Protein AF-A0A357D0H6-F1 (afdb_monomer)

Mean predicted aligned error: 4.0 Å

Solvent-accessible surface area (backbone atoms only — not comparable to full-atom values): 5243 Å² total; per-residue (Å²): 128,82,96,73,87,87,87,87,82,91,67,77,46,71,71,53,58,77,32,83,90,77,74,43,44,32,45,52,37,48,43,71,28,77,64,31,69,70,56,77,44,54,87,74,87,38,84,43,77,75,75,89,73,64,61,32,39,67,57,18,52,54,41,72,75,36,98,70,76,90,78,77,31,52,45,98,93,40,81,83

Foldseek 3Di:
DPPDDDDDDPDQWQQQAQDPVVRGGSVCQQAPNWQRDQQADLPPDTPDVDDPDHRSHPNNVVCVPDPHDDDWTAHPNDID

Structure (mmCIF, N/CA/C/O backbone):
data_AF-A0A357D0H6-F1
#
_entry.id   AF-A0A357D0H6-F1
#
loop_
_atom_site.group_PDB
_atom_site.id
_atom_site.type_symbol
_atom_site.label_atom_id
_atom_site.label_alt_id
_atom_site.label_comp_id
_atom_site.label_asym_id
_atom_site.label_entity_id
_atom_site.label_seq_id
_atom_site.pdbx_PDB_ins_code
_atom_site.Cartn_x
_atom_site.Cartn_y
_atom_site.Cartn_z
_atom_site.occupancy
_atom_site.B_iso_or_equiv
_atom_site.auth_seq_id
_atom_site.auth_comp_id
_atom_site.auth_asym_id
_atom_site.auth_atom_id
_atom_site.pdbx_PDB_model_num
ATOM 1 N N . LYS A 1 1 ? -17.960 10.975 18.715 1.00 53.34 1 LYS A N 1
ATOM 2 C CA . LYS A 1 1 ? -17.510 11.225 17.328 1.00 53.34 1 LYS A CA 1
ATOM 3 C C . LYS A 1 1 ? -16.530 10.115 17.028 1.00 53.34 1 LYS A C 1
ATOM 5 O O . LYS A 1 1 ? -15.673 9.898 17.875 1.00 53.34 1 LYS A O 1
ATOM 10 N N . ASP A 1 2 ? -16.719 9.383 15.943 1.00 80.31 2 ASP A N 1
ATOM 11 C CA . ASP A 1 2 ? -15.895 8.213 15.648 1.00 80.31 2 ASP A CA 1
ATOM 12 C C . ASP A 1 2 ? -14.444 8.679 15.444 1.00 80.31 2 ASP A C 1
ATOM 14 O O . ASP A 1 2 ? -14.209 9.678 14.762 1.00 80.31 2 ASP A O 1
ATOM 18 N N . ASN A 1 3 ? -13.486 8.048 16.132 1.00 91.94 3 ASN A N 1
ATOM 19 C CA . ASN A 1 3 ? -12.069 8.439 16.135 1.00 91.94 3 ASN A CA 1
ATOM 20 C C . ASN A 1 3 ? -11.389 8.000 14.827 1.00 91.94 3 ASN A C 1
ATOM 22 O O . ASN A 1 3 ? -10.502 7.152 14.828 1.00 91.94 3 ASN A O 1
ATOM 26 N N . ILE A 1 4 ? -11.851 8.561 13.713 1.00 94.94 4 ILE A N 1
ATOM 27 C CA . ILE A 1 4 ? -11.434 8.223 12.352 1.00 94.94 4 ILE A CA 1
ATOM 28 C C . ILE A 1 4 ? -10.499 9.318 11.835 1.00 94.94 4 ILE A C 1
ATOM 30 O O . ILE A 1 4 ? -10.744 10.507 12.053 1.00 94.94 4 ILE A O 1
ATOM 34 N N . MET A 1 5 ? -9.437 8.918 11.135 1.00 96.06 5 MET A N 1
ATOM 35 C CA . MET A 1 5 ? -8.551 9.824 10.403 1.00 96.06 5 MET A CA 1
ATOM 36 C C . MET A 1 5 ? -8.541 9.457 8.922 1.00 96.06 5 MET A C 1
ATOM 38 O O . MET A 1 5 ? -8.385 8.289 8.578 1.00 96.06 5 MET A O 1
ATOM 42 N N . GLU A 1 6 ? -8.661 10.466 8.062 1.00 96.38 6 GLU A N 1
ATOM 43 C CA . GLU A 1 6 ? -8.631 10.327 6.606 1.00 96.38 6 GLU A CA 1
ATOM 44 C C . GLU A 1 6 ? -7.466 11.139 6.032 1.00 96.38 6 GLU A C 1
ATOM 46 O O . GLU A 1 6 ? -7.188 12.254 6.484 1.00 96.38 6 GLU A O 1
ATOM 51 N N . ILE A 1 7 ? -6.764 10.559 5.057 1.00 97.44 7 ILE A N 1
ATOM 52 C CA . ILE A 1 7 ? -5.635 11.180 4.364 1.00 97.44 7 ILE A CA 1
ATOM 53 C C . ILE A 1 7 ? -5.854 11.005 2.862 1.00 97.44 7 ILE A C 1
ATOM 55 O O . ILE A 1 7 ? -5.987 9.880 2.387 1.00 97.44 7 ILE A O 1
ATOM 59 N N . GLU A 1 8 ? -5.832 12.116 2.128 1.00 97.75 8 GLU A N 1
ATOM 60 C CA . GLU A 1 8 ? -5.936 12.149 0.668 1.00 97.75 8 GLU A CA 1
ATOM 61 C C . GLU A 1 8 ? -4.672 12.772 0.060 1.00 97.75 8 GLU A C 1
ATOM 63 O O . GLU A 1 8 ? -4.144 13.770 0.562 1.00 97.75 8 GLU A O 1
ATOM 68 N N . ASP A 1 9 ? -4.192 12.187 -1.038 1.00 97.25 9 ASP A N 1
ATOM 69 C CA . ASP A 1 9 ? -3.126 12.749 -1.859 1.00 97.25 9 ASP A CA 1
ATOM 70 C C . ASP A 1 9 ? -3.454 12.651 -3.356 1.00 97.25 9 ASP A C 1
ATOM 72 O O . ASP A 1 9 ? -4.250 11.822 -3.793 1.00 97.25 9 ASP A O 1
ATOM 76 N N . PHE A 1 10 ? -2.812 13.511 -4.150 1.00 96.06 10 PHE A N 1
ATOM 77 C CA . PHE A 1 10 ? -2.940 13.552 -5.614 1.00 96.06 10 PHE A CA 1
ATOM 78 C C . PHE A 1 10 ? -1.694 12.983 -6.307 1.00 96.06 10 PHE A C 1
ATOM 80 O O . PHE A 1 10 ? -1.268 13.456 -7.363 1.00 96.06 10 PHE A O 1
ATOM 87 N N . GLY A 1 11 ? -1.042 12.016 -5.664 1.00 95.38 11 GLY A N 1
ATOM 88 C CA . GLY A 1 11 ? 0.146 11.352 -6.161 1.00 95.38 11 GLY A CA 1
ATOM 89 C C . GLY A 1 11 ? -0.161 10.328 -7.252 1.00 95.38 11 GLY A C 1
ATOM 90 O O . GLY A 1 11 ? -1.203 10.316 -7.899 1.00 95.38 11 GLY A O 1
ATOM 91 N N . ARG A 1 12 ? 0.790 9.416 -7.465 1.00 94.44 12 ARG A N 1
ATOM 92 C CA . ARG A 1 12 ? 0.692 8.378 -8.509 1.00 94.44 12 ARG A CA 1
ATOM 93 C C . ARG A 1 12 ? -0.333 7.277 -8.198 1.00 94.44 12 ARG A C 1
ATOM 95 O O . ARG A 1 12 ? -0.569 6.442 -9.066 1.00 94.44 12 ARG A O 1
ATOM 102 N N . GLY A 1 13 ? -0.858 7.236 -6.972 1.00 95.06 13 GLY A N 1
ATOM 103 C CA . GLY A 1 13 ? -1.614 6.111 -6.423 1.00 95.06 13 GLY A CA 1
ATOM 104 C C . GLY A 1 13 ? -0.721 4.933 -6.017 1.00 95.06 13 GLY A C 1
ATOM 105 O O . GLY A 1 13 ? 0.350 4.700 -6.587 1.00 95.06 13 GLY A O 1
ATOM 106 N N . VAL A 1 14 ? -1.164 4.171 -5.023 1.00 94.56 14 VAL A N 1
ATOM 107 C CA . VAL A 1 14 ? -0.509 2.943 -4.558 1.00 94.56 14 VAL A CA 1
ATOM 108 C C . VAL A 1 14 ? -0.815 1.818 -5.556 1.00 94.56 14 VAL A C 1
ATOM 110 O O . VAL A 1 14 ? -1.964 1.670 -5.964 1.00 94.56 14 VAL A O 1
ATOM 113 N N . PRO A 1 15 ? 0.178 1.027 -6.004 1.00 92.50 15 PRO A N 1
ATOM 114 C CA . PRO A 1 15 ? -0.091 -0.100 -6.891 1.00 92.50 15 PRO A CA 1
ATOM 115 C C . PRO A 1 15 ? -0.840 -1.186 -6.122 1.00 92.50 15 PRO A C 1
ATOM 117 O O . PRO A 1 15 ? -0.337 -1.666 -5.112 1.00 92.50 15 PRO A O 1
ATOM 120 N N . LEU A 1 16 ? -2.016 -1.585 -6.610 1.00 93.94 16 LEU A N 1
ATOM 121 C CA . LEU A 1 16 ? -2.839 -2.635 -5.988 1.00 93.94 16 LEU A CA 1
ATOM 122 C C . LEU A 1 16 ? -3.004 -3.882 -6.874 1.00 93.94 16 LEU A C 1
ATOM 124 O O . LEU A 1 16 ? -3.447 -4.926 -6.397 1.00 93.94 16 LEU A O 1
ATOM 128 N N . ASP A 1 17 ? -2.590 -3.798 -8.141 1.00 93.31 17 ASP A N 1
ATOM 129 C CA . ASP A 1 17 ? -2.660 -4.892 -9.115 1.00 93.31 17 ASP A CA 1
ATOM 130 C C . ASP A 1 17 ? -1.766 -6.094 -8.746 1.00 93.31 17 ASP A C 1
ATOM 132 O O . ASP A 1 17 ? -0.886 -6.016 -7.881 1.00 93.31 17 ASP A O 1
ATOM 136 N N . TRP A 1 18 ? -1.972 -7.208 -9.458 1.00 95.44 18 TRP A N 1
ATOM 137 C CA . TRP A 1 18 ? -1.144 -8.413 -9.374 1.00 95.44 18 TRP A CA 1
ATOM 138 C C . TRP A 1 18 ? 0.328 -8.126 -9.696 1.00 95.44 18 TRP A C 1
ATOM 140 O O . TRP A 1 18 ? 0.652 -7.471 -10.688 1.00 95.44 18 TRP A O 1
ATOM 150 N N . ASN A 1 19 ? 1.224 -8.650 -8.864 1.00 94.19 19 ASN A N 1
ATOM 151 C CA . ASN A 1 19 ? 2.665 -8.579 -9.038 1.00 94.19 19 ASN A CA 1
ATOM 152 C C . ASN A 1 19 ? 3.195 -9.937 -9.506 1.00 94.19 19 ASN A C 1
ATOM 154 O O . ASN A 1 19 ? 3.251 -10.890 -8.732 1.00 94.19 19 ASN A O 1
ATOM 158 N N . GLU A 1 20 ? 3.622 -10.027 -10.766 1.00 96.12 20 GLU A N 1
ATOM 159 C CA . GLU A 1 20 ? 4.134 -11.280 -11.336 1.00 96.12 20 GLU A CA 1
ATOM 160 C C . GLU A 1 20 ? 5.430 -11.765 -10.672 1.00 96.12 20 GLU A C 1
ATOM 162 O O . GLU A 1 20 ? 5.633 -12.972 -10.542 1.00 96.12 20 GLU A O 1
ATOM 167 N N . LYS A 1 21 ? 6.289 -10.841 -10.220 1.00 92.06 21 LYS A N 1
ATOM 168 C CA . LYS A 1 21 ? 7.566 -11.169 -9.573 1.00 92.06 21 LYS A CA 1
ATOM 169 C C . LYS A 1 21 ? 7.341 -11.794 -8.197 1.00 92.06 21 LYS A C 1
ATOM 171 O O . LYS A 1 21 ? 7.956 -12.807 -7.881 1.00 92.06 21 LYS A O 1
ATOM 176 N N . GLU A 1 22 ? 6.451 -11.196 -7.412 1.00 93.50 22 GLU A N 1
ATOM 177 C CA . GLU A 1 22 ? 6.148 -11.638 -6.045 1.00 93.50 22 GLU A CA 1
ATOM 178 C C . GLU A 1 22 ? 5.039 -12.705 -5.997 1.00 93.50 22 GLU A C 1
ATOM 180 O O . GLU A 1 22 ? 4.808 -13.312 -4.955 1.00 93.50 22 GLU A O 1
ATOM 185 N N . LYS A 1 23 ? 4.351 -12.952 -7.125 1.00 96.12 23 LYS A N 1
ATOM 186 C CA . LYS A 1 23 ? 3.201 -13.867 -7.259 1.00 96.12 23 LYS A CA 1
ATOM 187 C C . LYS A 1 23 ? 2.105 -13.612 -6.218 1.00 96.12 23 LYS A C 1
ATOM 189 O O . LYS A 1 23 ? 1.514 -14.549 -5.682 1.00 96.12 23 LYS 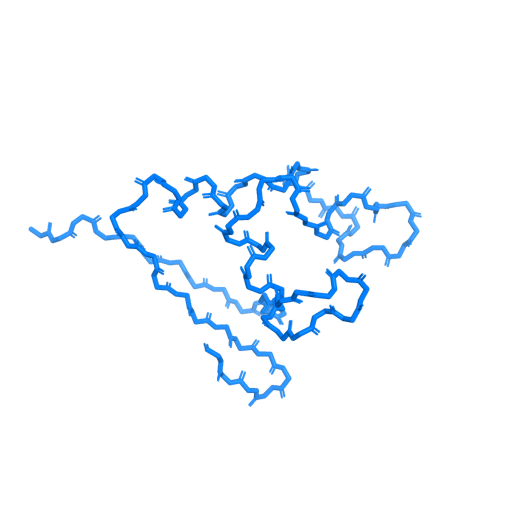A O 1
ATOM 194 N N . ARG A 1 24 ? 1.860 -12.335 -5.930 1.00 96.44 24 ARG A N 1
ATOM 195 C CA . ARG A 1 24 ? 0.884 -11.830 -4.954 1.00 96.44 24 ARG A CA 1
ATOM 196 C C . ARG A 1 24 ? 0.295 -10.521 -5.466 1.00 96.44 24 ARG A C 1
ATOM 198 O O . ARG A 1 24 ? 0.859 -9.889 -6.360 1.00 96.44 24 ARG A O 1
ATOM 205 N N . TYR A 1 25 ? -0.822 -10.082 -4.900 1.00 95.94 25 TYR A N 1
ATOM 206 C CA . TYR A 1 25 ? -1.318 -8.736 -5.177 1.00 95.94 25 TYR A CA 1
ATOM 207 C C . TYR A 1 25 ? -0.499 -7.688 -4.421 1.00 95.94 25 TYR A C 1
ATOM 209 O O . TYR A 1 25 ? -0.148 -7.883 -3.260 1.00 95.94 25 TYR A O 1
ATOM 217 N N . ASN A 1 26 ? -0.227 -6.544 -5.055 1.00 95.25 26 ASN A N 1
ATOM 218 C CA . ASN A 1 26 ? 0.544 -5.485 -4.404 1.00 95.25 26 ASN A CA 1
ATOM 219 C C . ASN A 1 26 ? -0.177 -4.879 -3.188 1.00 95.25 26 ASN A C 1
ATOM 221 O O . ASN A 1 26 ? 0.503 -4.421 -2.275 1.00 95.25 26 ASN A O 1
ATOM 225 N N . TRP A 1 27 ? -1.516 -4.910 -3.131 1.00 95.12 27 TRP A N 1
ATOM 226 C CA . TRP A 1 27 ? -2.248 -4.440 -1.946 1.00 95.12 27 TRP A CA 1
ATOM 227 C C . TRP A 1 27 ? -1.871 -5.245 -0.694 1.00 95.12 27 TRP A C 1
ATOM 229 O O . TRP A 1 27 ? -1.642 -4.666 0.365 1.00 95.12 27 TRP A O 1
ATOM 239 N N . GLU A 1 28 ? -1.731 -6.564 -0.834 1.00 95.88 28 GLU A N 1
ATOM 2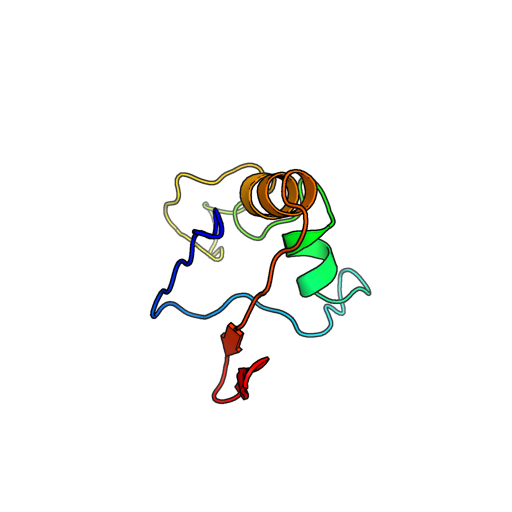40 C CA . GLU A 1 28 ? -1.369 -7.458 0.265 1.00 95.88 28 GLU A CA 1
ATOM 241 C C . GLU A 1 28 ? 0.054 -7.156 0.743 1.00 95.88 28 GLU A C 1
ATOM 243 O O . GLU A 1 28 ? 0.305 -7.032 1.938 1.00 95.88 28 GLU A O 1
ATOM 24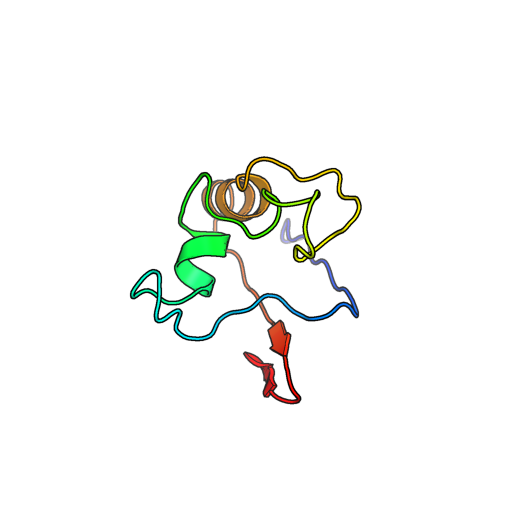8 N N . LEU A 1 29 ? 0.975 -6.937 -0.198 1.00 95.94 29 LEU A N 1
ATOM 249 C CA . LEU A 1 29 ? 2.350 -6.562 0.121 1.00 95.94 29 LEU A CA 1
ATOM 250 C C . LEU A 1 29 ? 2.419 -5.211 0.849 1.00 95.94 29 LEU A C 1
ATOM 252 O O . LEU A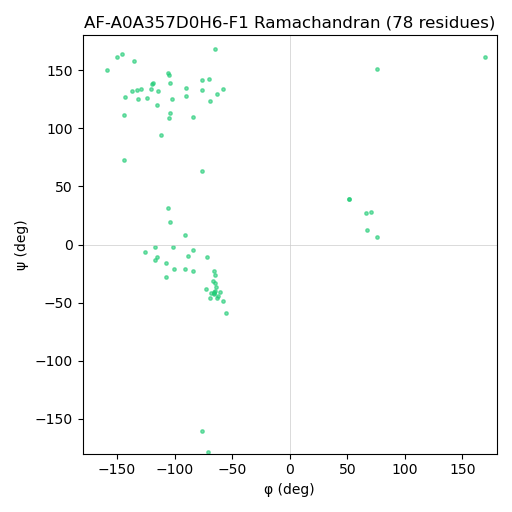 1 29 ? 3.140 -5.079 1.825 1.00 95.94 29 LEU A O 1
ATOM 256 N N . VAL A 1 30 ? 1.677 -4.196 0.402 1.00 95.62 30 VAL A N 1
ATOM 257 C CA . VAL A 1 30 ? 1.770 -2.842 0.980 1.00 95.62 30 VAL A CA 1
ATOM 258 C C . VAL A 1 30 ? 1.136 -2.748 2.372 1.00 95.62 30 VAL A C 1
ATOM 260 O O . VAL A 1 30 ? 1.659 -2.034 3.232 1.00 95.62 30 VAL A O 1
ATOM 263 N N . TYR A 1 31 ? 0.009 -3.428 2.595 1.00 97.06 31 TYR A N 1
ATOM 264 C CA . TYR A 1 31 ? -0.795 -3.253 3.809 1.00 97.06 31 TYR A CA 1
ATOM 265 C C . TYR A 1 31 ? -0.715 -4.425 4.793 1.00 97.06 31 TYR A C 1
ATOM 267 O O . TYR A 1 31 ? -1.069 -4.241 5.954 1.00 97.06 31 TYR A O 1
ATOM 275 N N . CYS A 1 32 ? -0.232 -5.600 4.379 1.00 96.56 32 CYS A N 1
ATOM 276 C CA . CYS A 1 32 ? -0.234 -6.805 5.218 1.00 96.56 32 CYS A CA 1
ATOM 277 C C . CYS A 1 32 ? 1.144 -7.467 5.382 1.00 96.56 32 CYS A C 1
ATOM 279 O O . CYS A 1 32 ? 1.265 -8.389 6.184 1.00 96.56 32 CYS A O 1
ATOM 281 N N . GLU A 1 33 ? 2.181 -7.012 4.673 1.00 96.25 33 GLU A N 1
ATOM 282 C CA . GLU A 1 33 ? 3.530 -7.581 4.758 1.00 96.25 33 GLU A CA 1
ATOM 283 C C . GLU A 1 33 ? 4.525 -6.562 5.333 1.00 96.25 33 GLU A C 1
ATOM 285 O O . GLU A 1 33 ? 4.760 -5.493 4.766 1.00 96.25 33 GLU A O 1
ATOM 290 N N . LEU A 1 34 ? 5.154 -6.897 6.462 1.00 95.44 34 LEU A N 1
ATOM 291 C CA . LEU A 1 34 ? 6.228 -6.075 7.020 1.00 95.44 34 LEU A CA 1
ATOM 292 C C . LEU A 1 34 ? 7.479 -6.167 6.137 1.00 95.44 34 LEU A C 1
ATOM 294 O O . LEU A 1 34 ? 7.831 -7.236 5.648 1.00 95.44 34 LEU A O 1
ATOM 298 N N . TYR A 1 35 ? 8.190 -5.047 5.982 1.00 93.25 35 TYR A N 1
ATOM 299 C CA . TYR A 1 35 ? 9.397 -4.922 5.150 1.00 93.25 35 TYR A CA 1
ATOM 300 C C . TYR A 1 35 ? 9.160 -5.065 3.638 1.00 93.25 35 TYR A C 1
ATOM 302 O O . TYR A 1 35 ? 10.114 -5.143 2.862 1.00 93.25 35 TYR A O 1
ATOM 310 N N . ALA A 1 36 ? 7.904 -5.036 3.191 1.00 92.25 36 ALA A N 1
ATOM 311 C CA . ALA A 1 36 ? 7.572 -4.916 1.781 1.00 92.25 36 ALA A CA 1
ATOM 312 C C . ALA A 1 36 ? 7.443 -3.436 1.379 1.00 92.25 36 ALA A C 1
ATOM 314 O O . ALA A 1 36 ? 6.831 -2.613 2.061 1.00 92.25 36 ALA A O 1
ATOM 315 N N . GLY A 1 37 ? 8.041 -3.062 0.246 1.00 87.81 37 GLY A N 1
ATOM 316 C CA . GLY A 1 37 ? 7.951 -1.693 -0.255 1.00 87.81 37 GLY A CA 1
ATOM 317 C C . GLY A 1 37 ? 8.885 -1.385 -1.421 1.00 87.81 37 GLY A C 1
ATOM 318 O O . GLY A 1 37 ? 9.874 -2.067 -1.662 1.00 87.81 37 GLY A O 1
ATOM 319 N N . GLY A 1 38 ? 8.581 -0.313 -2.153 1.00 87.56 38 GLY A N 1
ATOM 320 C CA . GLY A 1 38 ? 9.347 0.109 -3.335 1.00 87.56 38 GLY A CA 1
ATOM 321 C C . GLY A 1 38 ? 10.491 1.093 -3.062 1.00 87.56 38 GLY A C 1
ATOM 322 O O . GLY A 1 38 ? 11.037 1.651 -4.011 1.00 87.56 38 GLY A O 1
ATOM 323 N N . LYS A 1 39 ? 10.823 1.364 -1.792 1.00 88.50 39 LYS A N 1
ATOM 324 C CA . LYS A 1 39 ? 11.713 2.471 -1.375 1.00 88.50 39 LYS A CA 1
ATOM 325 C C . LYS A 1 39 ? 13.134 2.032 -0.985 1.00 88.50 39 LYS A C 1
ATOM 327 O O . LYS A 1 39 ? 13.838 2.766 -0.301 1.00 88.50 39 LYS A O 1
ATOM 332 N N . TYR A 1 40 ? 13.552 0.840 -1.413 1.00 84.25 40 TYR A N 1
ATOM 333 C CA . TYR A 1 40 ? 14.875 0.286 -1.092 1.00 84.25 40 TYR A CA 1
ATOM 334 C C . TYR A 1 40 ? 15.964 0.624 -2.115 1.00 84.25 40 TYR A C 1
ATOM 336 O O . TYR A 1 40 ? 17.145 0.557 -1.786 1.00 84.25 40 TYR A O 1
ATOM 344 N N . ASN A 1 41 ? 15.601 0.975 -3.352 1.00 74.94 41 ASN A N 1
ATOM 345 C CA . ASN A 1 41 ? 16.578 1.289 -4.393 1.00 74.94 41 ASN A CA 1
ATOM 346 C C . ASN A 1 41 ? 16.533 2.777 -4.754 1.00 74.94 41 ASN A C 1
ATOM 348 O O . ASN A 1 41 ? 15.765 3.173 -5.621 1.00 74.94 41 ASN A O 1
ATOM 352 N N . ASN A 1 42 ? 17.384 3.586 -4.124 1.00 65.12 42 ASN A N 1
ATOM 353 C CA . ASN A 1 42 ? 17.435 5.036 -4.369 1.00 65.12 42 ASN A CA 1
ATOM 354 C C . ASN A 1 42 ? 18.609 5.444 -5.281 1.00 65.12 42 ASN A C 1
ATOM 356 O O . ASN A 1 42 ? 18.761 6.615 -5.602 1.00 65.12 42 ASN A O 1
ATOM 360 N N . ILE A 1 43 ? 19.452 4.489 -5.695 1.00 60.75 43 ILE A N 1
ATOM 361 C CA . ILE A 1 43 ? 20.717 4.763 -6.405 1.00 60.75 43 ILE A CA 1
ATOM 362 C C . ILE A 1 43 ? 20.573 4.543 -7.923 1.00 60.75 43 ILE A C 1
ATOM 364 O O . ILE A 1 43 ? 21.346 5.084 -8.706 1.00 60.75 43 ILE A O 1
ATOM 368 N N . SER A 1 44 ? 19.573 3.772 -8.369 1.00 60.22 44 SER A N 1
ATOM 369 C CA . SER A 1 44 ? 19.417 3.407 -9.788 1.00 60.22 44 SER A CA 1
ATOM 370 C C . SER A 1 44 ? 17.952 3.342 -10.236 1.00 60.22 44 SER A C 1
ATOM 372 O O . SER A 1 44 ? 17.400 2.269 -10.461 1.00 60.22 44 SER A O 1
ATOM 374 N N . GLY A 1 45 ? 17.314 4.511 -10.379 1.00 64.38 45 GLY A N 1
ATOM 375 C CA . GLY A 1 45 ? 16.006 4.633 -11.042 1.00 64.38 45 GLY A CA 1
ATOM 376 C C . GLY A 1 45 ? 14.820 4.041 -10.273 1.00 64.38 45 GLY A C 1
ATOM 377 O O . GLY A 1 45 ? 13.855 3.589 -10.888 1.00 64.38 45 GLY A O 1
ATOM 378 N N . GLY A 1 46 ? 14.888 3.999 -8.940 1.00 75.38 46 GLY A N 1
ATOM 379 C CA . GLY A 1 46 ? 13.778 3.517 -8.121 1.00 75.38 46 GLY A CA 1
ATOM 380 C C . GLY A 1 46 ? 12.580 4.461 -8.078 1.00 75.38 46 GLY A C 1
ATOM 381 O O . GLY A 1 46 ? 12.549 5.526 -8.690 1.00 75.38 46 GLY A O 1
ATOM 382 N N . ALA A 1 47 ? 11.560 4.060 -7.317 1.00 83.00 47 ALA A N 1
ATOM 383 C CA . ALA A 1 47 ? 10.277 4.759 -7.292 1.00 83.00 47 ALA A CA 1
ATOM 384 C C . ALA A 1 47 ? 10.353 6.184 -6.712 1.00 83.00 47 ALA A C 1
ATOM 386 O O . ALA A 1 47 ? 9.461 6.988 -6.999 1.00 83.00 47 ALA A O 1
ATOM 387 N N . TYR A 1 48 ? 11.366 6.474 -5.892 1.00 86.31 48 TYR A N 1
ATOM 388 C CA . TYR A 1 48 ? 11.610 7.767 -5.258 1.00 86.31 48 TYR A CA 1
ATOM 389 C C . TYR A 1 48 ? 13.118 8.022 -5.199 1.00 86.31 48 TYR A C 1
ATOM 391 O O . TYR A 1 48 ? 13.851 7.194 -4.669 1.00 86.31 48 TYR A O 1
ATOM 399 N N . GLU A 1 49 ? 13.570 9.168 -5.708 1.00 87.19 49 GLU A N 1
ATOM 400 C CA . GLU A 1 49 ? 14.973 9.592 -5.589 1.00 87.19 49 GLU A CA 1
ATOM 401 C C . GLU A 1 49 ? 15.321 9.929 -4.130 1.00 87.19 49 GLU A C 1
ATOM 403 O O . GLU A 1 49 ? 16.342 9.497 -3.601 1.00 87.19 49 GLU A O 1
ATOM 408 N N . TYR A 1 50 ? 14.396 10.608 -3.440 1.00 86.81 50 TYR A N 1
ATOM 409 C CA . TYR A 1 50 ? 14.489 10.933 -2.020 1.00 86.81 50 TYR A CA 1
ATOM 410 C C . TYR A 1 50 ? 13.178 10.601 -1.307 1.00 86.81 50 TYR A C 1
ATOM 412 O O . TYR A 1 50 ? 12.092 10.949 -1.774 1.00 86.81 50 TYR A O 1
ATOM 420 N N . SER A 1 51 ? 13.260 9.932 -0.155 1.00 89.06 51 SER A N 1
ATOM 421 C CA . SER A 1 51 ? 12.106 9.707 0.717 1.00 89.06 51 SER A CA 1
ATOM 422 C C . SER A 1 51 ? 12.537 9.400 2.153 1.00 89.06 51 SER A C 1
ATOM 424 O O . SER A 1 51 ? 13.606 8.839 2.374 1.00 89.06 51 SER A O 1
ATOM 426 N N . LEU A 1 52 ? 11.697 9.760 3.129 1.00 89.94 52 LEU A N 1
ATOM 427 C CA . LEU A 1 52 ? 11.952 9.478 4.551 1.00 89.94 52 LEU A CA 1
ATOM 428 C C . LEU A 1 52 ? 11.510 8.068 4.976 1.00 89.94 52 LEU A C 1
ATOM 430 O O . LEU A 1 52 ? 12.003 7.531 5.962 1.00 89.94 52 LEU A O 1
ATOM 434 N N . GLY A 1 53 ? 10.572 7.459 4.247 1.00 90.19 53 GLY A N 1
ATOM 435 C CA . GLY A 1 53 ? 10.124 6.094 4.516 1.00 90.19 53 GLY A CA 1
ATOM 436 C C . GLY A 1 53 ? 11.056 5.085 3.856 1.00 90.19 53 GLY A C 1
ATOM 437 O O . GLY A 1 53 ? 11.036 4.973 2.637 1.00 90.19 53 GLY A O 1
ATOM 438 N N . LEU A 1 54 ? 11.839 4.347 4.642 1.00 87.56 54 LEU A N 1
ATOM 439 C CA . LEU A 1 54 ? 12.927 3.505 4.116 1.00 87.56 54 LEU A CA 1
ATOM 440 C C . LEU A 1 54 ? 12.750 2.003 4.369 1.00 87.56 54 LEU A C 1
ATOM 442 O O . LEU A 1 54 ? 13.475 1.200 3.797 1.00 87.56 54 LEU A O 1
ATOM 446 N N . ASN A 1 55 ? 11.822 1.616 5.245 1.00 89.94 55 ASN A N 1
ATOM 447 C CA . ASN A 1 55 ? 11.800 0.270 5.821 1.00 89.94 55 ASN A CA 1
ATOM 448 C C . ASN A 1 55 ? 10.566 -0.572 5.478 1.00 89.94 55 ASN A C 1
ATOM 450 O O . ASN A 1 55 ? 10.519 -1.712 5.921 1.00 89.94 55 ASN A O 1
ATOM 454 N N . GLY A 1 56 ? 9.587 -0.043 4.736 1.00 91.12 56 GLY A N 1
ATOM 455 C CA . GLY A 1 56 ? 8.396 -0.812 4.348 1.00 91.12 56 GLY A CA 1
ATOM 456 C C . GLY A 1 56 ? 7.486 -1.212 5.518 1.00 91.12 56 GLY A C 1
ATOM 457 O O . GLY A 1 56 ? 6.834 -2.243 5.447 1.00 91.12 56 GLY A O 1
ATOM 458 N N . LEU A 1 57 ? 7.468 -0.448 6.621 1.00 95.31 57 LEU A N 1
ATOM 459 C CA . LEU A 1 57 ? 6.674 -0.797 7.813 1.00 95.31 57 LEU A CA 1
ATOM 460 C C . LEU A 1 57 ? 5.444 0.086 8.035 1.00 95.31 57 LEU A C 1
ATOM 462 O O . LEU A 1 57 ? 4.482 -0.367 8.641 1.00 95.31 57 LEU A O 1
ATOM 466 N N . GLY A 1 58 ? 5.469 1.340 7.572 1.00 96.25 58 GLY A N 1
ATOM 467 C CA . GLY A 1 58 ? 4.492 2.361 7.975 1.00 96.25 58 GLY A CA 1
ATOM 468 C C . GLY A 1 58 ? 3.034 1.955 7.747 1.00 96.25 58 GLY A C 1
ATOM 469 O O . GLY A 1 58 ? 2.270 1.871 8.700 1.00 96.25 58 GLY A O 1
ATOM 470 N N . SER A 1 59 ? 2.660 1.661 6.499 1.00 96.00 59 SER A N 1
ATOM 471 C CA . SER A 1 59 ? 1.270 1.346 6.140 1.00 96.00 59 SER A CA 1
ATOM 472 C C . SER A 1 59 ? 0.768 0.050 6.777 1.00 96.00 59 SER A C 1
ATOM 474 O O . SER A 1 59 ? -0.343 0.037 7.296 1.00 96.00 59 SER A O 1
ATOM 476 N N . CYS A 1 60 ? 1.588 -1.005 6.803 1.00 97.12 60 CYS A N 1
ATOM 477 C CA . CYS A 1 60 ? 1.218 -2.266 7.445 1.00 97.12 60 CYS A CA 1
ATOM 478 C C . CYS A 1 60 ? 1.068 -2.115 8.968 1.00 97.12 60 CYS A C 1
ATOM 480 O O . CYS A 1 60 ? 0.095 -2.598 9.535 1.00 97.12 60 CYS A O 1
ATOM 482 N N . ALA A 1 61 ? 1.954 -1.369 9.637 1.00 97.94 61 ALA A N 1
ATOM 483 C CA . ALA A 1 61 ? 1.818 -1.102 11.069 1.00 97.94 61 ALA A CA 1
ATOM 484 C C . ALA A 1 61 ? 0.564 -0.273 11.394 1.00 97.94 61 ALA A C 1
ATOM 486 O O . ALA A 1 61 ? -0.114 -0.560 12.378 1.00 97.94 61 ALA A O 1
ATOM 487 N N . THR A 1 62 ? 0.231 0.729 10.570 1.00 97.25 62 THR A N 1
ATOM 488 C CA . THR A 1 62 ? -1.012 1.501 10.718 1.00 97.25 62 THR A CA 1
ATOM 489 C C . THR A 1 62 ? -2.240 0.619 10.525 1.00 97.25 62 THR A C 1
ATOM 491 O O . THR A 1 62 ? -3.150 0.6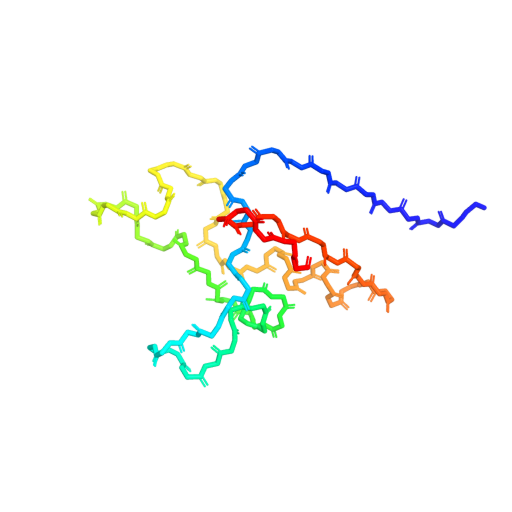84 11.348 1.00 97.25 62 THR A O 1
ATOM 494 N N . GLN A 1 63 ? -2.249 -0.224 9.489 1.00 96.81 63 GLN A N 1
ATOM 495 C CA . GLN A 1 63 ? -3.330 -1.179 9.249 1.00 96.81 63 GLN A CA 1
ATOM 496 C C . GLN A 1 63 ? -3.494 -2.116 10.450 1.0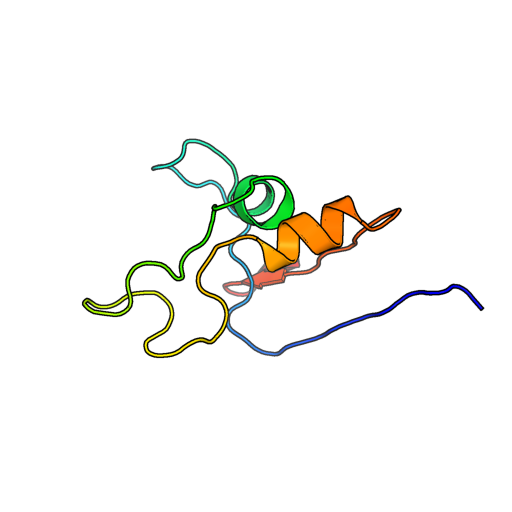0 96.81 63 GLN A C 1
ATOM 498 O O . GLN A 1 63 ? -4.598 -2.251 10.966 1.00 96.81 63 GLN A O 1
ATOM 503 N N . TYR A 1 64 ? -2.393 -2.686 10.942 1.00 97.12 64 TYR A N 1
ATOM 504 C CA . TYR A 1 64 ? -2.406 -3.662 12.030 1.00 97.12 64 TYR A CA 1
ATOM 505 C C . TYR A 1 64 ? -2.862 -3.058 13.366 1.00 97.12 64 TYR A C 1
ATOM 507 O O . TYR A 1 64 ? -3.462 -3.740 14.193 1.00 97.12 64 TYR A O 1
ATOM 515 N N . ALA A 1 65 ? -2.574 -1.775 13.592 1.00 97.31 65 ALA A N 1
ATOM 516 C CA . ALA A 1 65 ? -2.967 -1.053 14.799 1.00 97.31 65 ALA A CA 1
ATOM 517 C C . ALA A 1 65 ? -4.399 -0.486 14.747 1.00 97.31 65 ALA A C 1
ATOM 519 O O . ALA A 1 65 ? -4.850 0.093 15.738 1.00 97.31 65 ALA A O 1
ATOM 520 N N . SER A 1 66 ? -5.097 -0.613 13.616 1.00 96.44 66 SER A N 1
ATOM 521 C CA . SER A 1 66 ? -6.435 -0.055 13.404 1.00 96.44 66 SER A CA 1
ATOM 522 C C . SER A 1 66 ? -7.500 -1.151 13.445 1.00 96.44 66 SER A C 1
ATOM 524 O O . SER A 1 66 ? -7.255 -2.279 13.031 1.00 96.44 66 SER A O 1
ATOM 526 N N . GLU A 1 67 ? -8.706 -0.824 13.919 1.00 96.62 67 GLU A N 1
ATOM 527 C CA . GLU A 1 67 ? -9.848 -1.754 13.866 1.00 96.62 67 GLU A CA 1
ATOM 528 C C . GLU A 1 67 ? -10.249 -2.067 12.415 1.00 96.62 67 GLU A C 1
ATOM 530 O O . GLU A 1 67 ? -10.591 -3.200 12.082 1.00 96.62 67 GLU A O 1
ATOM 535 N N . TYR A 1 68 ? -10.159 -1.063 11.543 1.00 95.88 68 TYR A N 1
ATOM 536 C CA . TYR A 1 68 ? -10.312 -1.187 10.100 1.00 95.88 68 TYR A CA 1
ATOM 537 C C . TYR A 1 68 ? -9.463 -0.123 9.395 1.00 95.88 68 TYR A C 1
ATOM 539 O O . TYR A 1 68 ? -9.064 0.875 9.998 1.00 95.88 68 TYR A O 1
ATOM 547 N N . MET A 1 69 ? -9.187 -0.335 8.109 1.00 96.81 69 MET A N 1
ATOM 548 C CA . MET A 1 69 ? -8.523 0.639 7.249 1.00 96.81 69 MET A CA 1
ATOM 549 C C . MET A 1 69 ? -9.114 0.540 5.845 1.00 96.81 69 MET A C 1
ATOM 551 O O . MET A 1 69 ? -8.888 -0.449 5.148 1.00 96.81 69 MET A O 1
ATOM 555 N N . ASP A 1 70 ? -9.840 1.577 5.436 1.00 96.25 70 ASP A N 1
ATOM 556 C CA . ASP A 1 70 ? -10.368 1.688 4.080 1.00 96.25 70 ASP A CA 1
ATOM 557 C C . ASP A 1 70 ? -9.356 2.410 3.193 1.00 96.25 70 ASP A C 1
ATOM 559 O O . ASP A 1 70 ? -8.861 3.489 3.524 1.00 96.25 70 ASP A O 1
ATOM 563 N N . VAL A 1 71 ? -9.030 1.801 2.054 1.00 96.31 71 VAL A N 1
ATOM 564 C CA . VAL A 1 71 ? -8.060 2.335 1.099 1.00 96.31 71 VAL A CA 1
ATOM 565 C C . VAL A 1 71 ? -8.723 2.455 -0.258 1.00 96.31 71 VAL A C 1
ATOM 567 O O . VAL A 1 71 ? -9.225 1.475 -0.797 1.00 96.31 71 VAL A O 1
ATOM 570 N N . VAL A 1 72 ? -8.650 3.653 -0.829 1.00 96.94 72 VAL A N 1
ATOM 571 C CA . VAL A 1 72 ? -9.018 3.917 -2.219 1.00 96.94 72 VAL A CA 1
ATOM 572 C C . VAL A 1 72 ? -7.762 4.326 -2.967 1.00 96.94 72 VAL A C 1
ATOM 574 O O . VAL A 1 72 ? -7.018 5.192 -2.504 1.00 96.94 72 VAL A O 1
ATOM 577 N N . SER A 1 73 ? -7.522 3.736 -4.138 1.00 96.69 73 SER A N 1
ATOM 578 C CA . SER A 1 73 ? -6.396 4.150 -4.973 1.00 96.69 73 SER A CA 1
ATOM 579 C C . SER A 1 73 ? -6.792 4.430 -6.409 1.00 96.69 73 SER A C 1
ATOM 581 O O . SER A 1 73 ? -7.485 3.648 -7.054 1.00 96.69 73 SER A O 1
ATOM 583 N N . TYR A 1 74 ? -6.304 5.554 -6.928 1.00 96.31 74 TYR A N 1
ATOM 584 C CA . TYR A 1 74 ? -6.503 5.950 -8.313 1.00 96.31 74 TYR A CA 1
ATOM 585 C C . TYR A 1 74 ? -5.215 5.713 -9.095 1.00 96.31 74 TYR A C 1
ATOM 587 O O . TYR A 1 74 ? -4.206 6.378 -8.871 1.00 96.31 74 TYR A O 1
ATOM 595 N N . GLN A 1 75 ? -5.241 4.767 -10.033 1.00 92.69 75 GLN A N 1
ATOM 596 C CA . GLN A 1 75 ? -4.102 4.462 -10.896 1.00 92.69 75 GLN A CA 1
ATOM 597 C C . GLN A 1 75 ? -4.539 4.266 -12.338 1.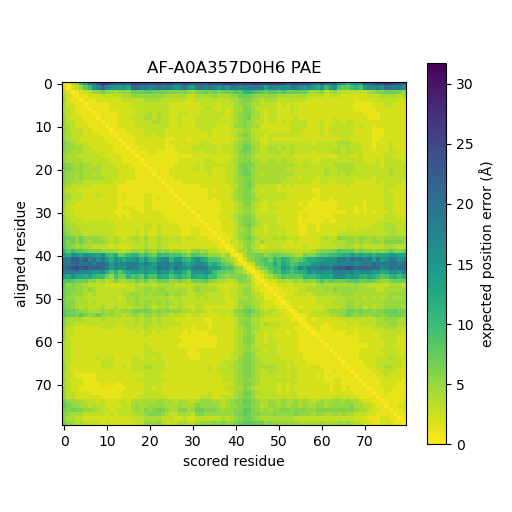00 92.69 75 GLN A C 1
ATOM 599 O O . GLN A 1 75 ? -5.468 3.517 -12.626 1.00 92.69 75 GLN A O 1
ATOM 604 N N . LYS A 1 76 ? -3.826 4.914 -13.270 1.00 88.94 76 LYS A N 1
ATOM 605 C CA . LYS A 1 76 ? -4.021 4.741 -14.723 1.00 88.94 76 LYS A CA 1
ATOM 606 C C . LYS A 1 76 ? -5.494 4.907 -15.150 1.00 88.94 76 LYS A C 1
ATOM 608 O O 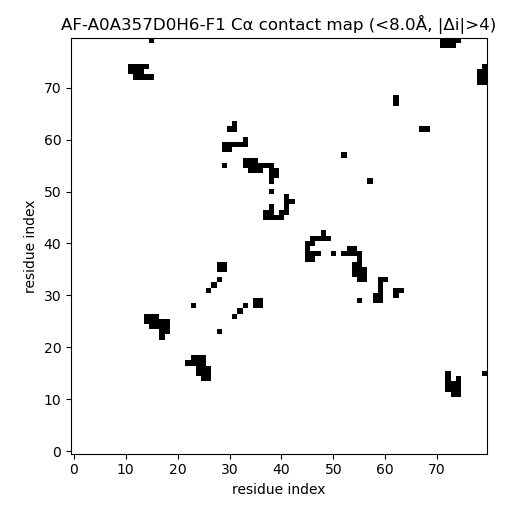. LYS A 1 76 ? -5.994 4.153 -15.979 1.00 88.94 76 LYS A O 1
ATOM 613 N N . GLY A 1 77 ? -6.194 5.871 -14.545 1.00 90.31 77 GLY A N 1
ATOM 614 C CA . GLY A 1 77 ? -7.612 6.143 -14.809 1.00 90.31 77 GLY A CA 1
ATOM 615 C C . GLY A 1 77 ? -8.599 5.144 -14.191 1.00 90.31 77 GLY A C 1
ATOM 616 O O . GLY A 1 77 ? -9.793 5.241 -14.459 1.00 90.31 77 GLY A O 1
ATOM 617 N N . LYS A 1 78 ? -8.134 4.195 -13.371 1.00 91.69 78 LYS A N 1
ATOM 618 C CA . LYS A 1 78 ? -8.971 3.250 -12.622 1.00 91.69 78 LYS A CA 1
ATOM 619 C C . LYS A 1 78 ? -9.024 3.629 -11.147 1.00 91.69 78 LYS A C 1
ATOM 621 O O . LYS A 1 78 ? -8.029 4.101 -10.600 1.00 91.69 78 LYS A O 1
ATOM 626 N N . LYS A 1 79 ? -10.180 3.388 -10.530 1.00 94.75 79 LYS A N 1
ATOM 627 C CA . LYS A 1 79 ? -10.397 3.454 -9.085 1.00 94.75 79 LYS A CA 1
ATOM 628 C C . LYS A 1 79 ? -10.427 2.029 -8.546 1.00 94.75 79 LYS A C 1
ATOM 630 O O . LYS A 1 79 ? -11.207 1.216 -9.043 1.00 94.75 79 LYS A O 1
ATOM 635 N N . TYR A 1 80 ? -9.573 1.771 -7.573 1.00 92.12 80 TYR A N 1
ATOM 636 C CA . TYR A 1 80 ? -9.538 0.562 -6.768 1.00 92.12 80 TYR A CA 1
ATOM 637 C C . TYR A 1 80 ? -10.097 0.884 -5.389 1.00 92.12 80 TYR A C 1
ATOM 639 O O . TYR A 1 80 ? -9.807 2.007 -4.902 1.00 92.12 80 TYR A O 1
#

pLDDT: mean 91.11, std 9.19, range [53.34, 97.94]

Nearest PDB structures (foldseek):
  4prv-assembly1_A-2  TM=9.158E-01  e=1.019E-02  Escherichia coli
  1s16-assembly1_A  TM=7.279E-01  e=1.565E-03  Escherichia coli
  1pvg-assembly1_A  TM=7.828E-01  e=1.466E-01  Saccharomyces cerevisiae
  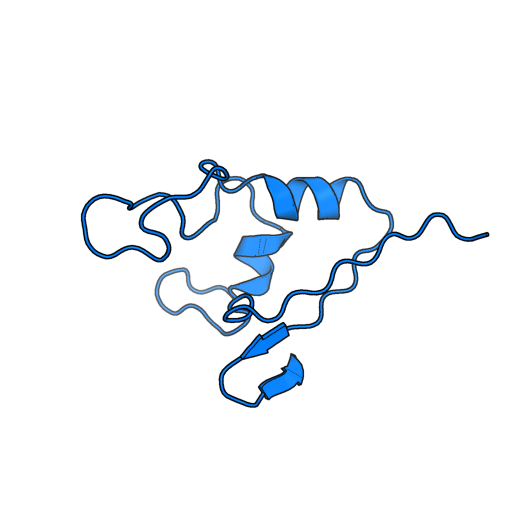4hz0-assembly2_B  TM=4.566E-01  e=8.236E-02  Escherichia coli K-12

Radius of gyration: 13.63 Å; Cα contacts (8 Å, |Δi|>4): 88; chains: 1; bounding box: 38×27×32 Å

Secondary structure (DSSP, 8-state):
----------SS----SEETTTTEEHHHHHHH-TT--S-S--SSS-S-SS-S--SS-HHHHHHHTSS------EETTEE-

Sequence (80 aa):
KDNIMEIEDFGRGVPLDWNEKEKRYNWELVYCELYAGGKYNNISGGAYEYSLGLNGLGSCATQYASEYMDVVSYQKGKKY